Protein AF-A0A5E4XKC3-F1 (afdb_monomer_lite)

Organism: NCBI:txid2508292

Secondary structure (DSSP, 8-state):
--SHHHHHHHHHHHHHHHHHHHHHHHHHHHHHHHHHHHHHHHHHHHHTTT-SS-TT-BHHHHHTTS-GGGEETTEEE-TTS-EEEEEE-SSTTEEEEEEEEEEHHHHHHHHHH--S-SEEEETTEEEBTTBPPPHHHHHHHHTSSSEEEEEEEEE-

Radius of gyration: 19.03 Å; chains: 1; bounding box: 46×38×63 Å

Foldseek 3Di:
DPPVVVVVVVVVVVVVVVVVVVLVVLLVQLVVQLVQVVQLLVQQCVVCPPPQFSPPDWQQVSLVRTDPVQHDDSFGAGSQRFGWIKDQDPRRQKIKTKHWFAALSSQLSNLVRRDQFQWKDKPNDIAHPVRHDDSVNSNVRSPPDRIIMMMTMHGD

Structure (mmCIF, N/CA/C/O backbone):
data_AF-A0A5E4XKC3-F1
#
_entry.id   AF-A0A5E4XKC3-F1
#
loop_
_atom_site.group_PDB
_atom_site.id
_atom_site.type_symbol
_atom_site.label_atom_id
_atom_site.label_alt_id
_atom_site.label_comp_id
_atom_site.label_asym_id
_atom_site.label_entity_id
_atom_site.label_seq_id
_atom_site.pdbx_PDB_ins_code
_atom_site.Cartn_x
_atom_site.Cartn_y
_atom_site.Cartn_z
_atom_site.occupancy
_atom_site.B_iso_or_equiv
_atom_site.auth_seq_id
_atom_site.auth_comp_id
_atom_site.auth_asym_id
_atom_site.auth_atom_id
_atom_site.pdbx_PDB_model_num
ATOM 1 N N . MET A 1 1 ? 27.943 -10.905 -46.604 1.00 55.72 1 MET A N 1
ATOM 2 C CA . MET A 1 1 ? 27.311 -10.399 -45.359 1.00 55.72 1 MET A CA 1
ATOM 3 C C . MET A 1 1 ? 25.944 -11.074 -45.122 1.00 55.72 1 MET A C 1
ATOM 5 O O . MET A 1 1 ? 24.927 -10.401 -45.074 1.00 55.72 1 MET A O 1
ATOM 9 N N . GLY A 1 2 ? 25.869 -12.415 -45.079 1.00 69.69 2 GLY A N 1
ATOM 10 C CA . GLY A 1 2 ? 24.665 -13.121 -45.578 1.00 69.69 2 GLY A CA 1
ATOM 11 C C . GLY A 1 2 ? 23.757 -13.867 -44.589 1.00 69.69 2 GLY A C 1
ATOM 12 O O . GLY A 1 2 ? 22.614 -14.162 -44.941 1.00 69.69 2 GLY A O 1
ATOM 13 N N . SER A 1 3 ? 24.207 -14.177 -43.375 1.00 66.31 3 SER A N 1
ATOM 14 C CA . SER A 1 3 ? 23.474 -15.098 -42.479 1.00 66.31 3 SER A CA 1
ATOM 15 C C . SER A 1 3 ? 23.592 -14.709 -41.006 1.00 66.31 3 SER A C 1
ATOM 17 O O . SER A 1 3 ? 22.575 -14.598 -40.334 1.00 66.31 3 SER A O 1
ATOM 19 N N . TRP A 1 4 ? 24.788 -14.359 -40.533 1.00 62.56 4 TRP A N 1
ATOM 20 C CA . TRP A 1 4 ? 25.025 -13.808 -39.187 1.00 62.56 4 TRP A CA 1
ATOM 21 C C . TRP A 1 4 ? 24.153 -12.580 -38.858 1.00 62.56 4 TRP A C 1
ATOM 23 O O . TRP A 1 4 ? 23.494 -12.547 -37.823 1.00 62.56 4 TRP A O 1
ATOM 33 N N . PHE A 1 5 ? 24.051 -11.616 -39.782 1.00 69.69 5 PHE A N 1
ATOM 34 C CA . PHE A 1 5 ? 23.220 -10.419 -39.593 1.00 69.69 5 PHE A CA 1
ATOM 35 C C . PHE A 1 5 ? 21.723 -10.763 -39.480 1.00 69.69 5 PHE A C 1
ATOM 37 O O . PHE A 1 5 ? 20.990 -10.130 -38.729 1.00 69.69 5 PHE A O 1
ATOM 44 N N . LYS A 1 6 ? 21.268 -11.825 -40.163 1.00 65.94 6 LYS A N 1
ATOM 45 C CA . LYS A 1 6 ? 19.880 -12.310 -40.080 1.00 65.94 6 LYS A CA 1
ATOM 46 C C . LYS A 1 6 ? 19.579 -12.939 -38.717 1.00 65.94 6 LYS A C 1
ATOM 48 O O . LYS A 1 6 ? 18.477 -12.761 -38.207 1.00 65.94 6 LYS A O 1
ATOM 53 N N . TYR A 1 7 ? 20.541 -13.645 -38.118 1.00 74.25 7 TYR A N 1
ATOM 54 C CA . TYR A 1 7 ? 20.401 -14.179 -36.758 1.00 74.25 7 TYR A CA 1
ATOM 55 C C . TYR A 1 7 ? 20.412 -13.066 -35.707 1.00 74.25 7 TYR A C 1
ATOM 57 O O . TYR A 1 7 ? 19.582 -13.095 -34.804 1.00 74.25 7 TYR A O 1
ATOM 65 N N . LEU A 1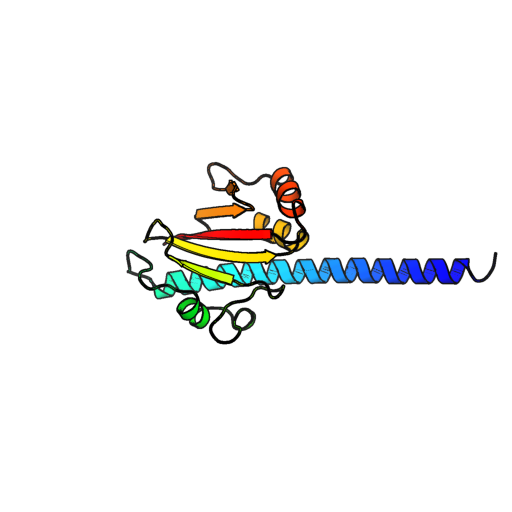 8 ? 21.266 -12.052 -35.875 1.00 75.31 8 LEU A N 1
ATOM 66 C CA . LEU A 1 8 ? 21.298 -10.866 -35.013 1.00 75.31 8 LEU A CA 1
ATOM 67 C C . LEU A 1 8 ? 19.977 -10.091 -35.037 1.00 75.31 8 LEU A C 1
ATOM 69 O O . LEU A 1 8 ? 19.412 -9.824 -33.983 1.00 75.31 8 LEU A O 1
ATOM 73 N N . VAL A 1 9 ? 19.439 -9.785 -36.221 1.00 75.06 9 VAL A N 1
ATOM 74 C CA . VAL A 1 9 ? 18.154 -9.074 -36.349 1.00 75.06 9 VAL A CA 1
ATOM 75 C C . VAL A 1 9 ? 16.996 -9.898 -35.773 1.00 75.06 9 VAL A C 1
ATOM 77 O O . VAL A 1 9 ? 16.110 -9.336 -35.137 1.00 75.06 9 VAL A O 1
ATOM 80 N N . ARG A 1 10 ? 17.011 -11.232 -35.923 1.00 70.19 10 ARG A N 1
ATOM 81 C CA . ARG A 1 10 ? 16.014 -12.114 -35.289 1.00 70.19 10 ARG A CA 1
ATOM 82 C C . ARG A 1 10 ? 16.122 -12.112 -33.765 1.00 70.19 10 ARG A C 1
ATOM 84 O O . ARG A 1 10 ? 15.097 -11.999 -33.106 1.00 70.19 10 ARG A O 1
ATOM 91 N N . LEU A 1 11 ? 17.330 -12.207 -33.211 1.00 68.25 11 LEU A N 1
ATOM 92 C CA . LEU A 1 11 ? 17.552 -12.153 -31.763 1.00 68.25 11 LEU A CA 1
ATOM 93 C C . LEU A 1 11 ? 17.152 -10.799 -31.177 1.00 68.25 11 LEU A C 1
ATOM 95 O O . LEU A 1 11 ? 16.454 -10.765 -30.171 1.00 68.25 11 LEU A O 1
ATOM 99 N N . LEU A 1 12 ? 17.525 -9.697 -31.831 1.00 72.00 12 LEU A N 1
ATOM 100 C CA . LEU A 1 12 ? 17.120 -8.351 -31.422 1.00 72.00 12 LEU A CA 1
ATOM 101 C C . LEU A 1 12 ? 15.602 -8.160 -31.527 1.00 72.00 12 LEU A C 1
ATOM 103 O O . LEU A 1 12 ? 15.000 -7.586 -30.625 1.00 72.00 12 LEU A O 1
ATOM 107 N N . GLY A 1 13 ? 14.971 -8.690 -32.579 1.00 68.56 13 GLY A N 1
ATOM 108 C CA . GLY A 1 13 ? 13.516 -8.678 -32.732 1.00 68.56 13 GLY A CA 1
ATOM 109 C C . GLY A 1 13 ? 12.797 -9.451 -31.621 1.00 68.56 13 GLY A C 1
ATOM 110 O O . GLY A 1 13 ? 11.859 -8.930 -31.026 1.00 68.56 13 GLY A O 1
ATOM 111 N N . VAL A 1 14 ? 13.261 -10.660 -31.287 1.00 67.06 14 VAL A N 1
ATOM 112 C CA . VAL A 1 14 ? 12.704 -11.457 -30.178 1.00 67.06 14 VAL A CA 1
ATOM 113 C C . VAL A 1 14 ? 12.947 -10.769 -28.834 1.00 67.06 14 VAL A C 1
ATOM 115 O O . VAL A 1 14 ? 12.020 -10.672 -28.035 1.00 67.06 14 VAL A O 1
ATOM 118 N N . ALA A 1 15 ? 14.147 -10.236 -28.594 1.00 60.16 15 ALA A N 1
ATOM 119 C CA . ALA A 1 15 ? 14.464 -9.514 -27.364 1.00 60.16 15 ALA A CA 1
ATOM 120 C C . ALA A 1 15 ? 13.573 -8.274 -27.184 1.00 60.16 15 ALA A C 1
ATOM 122 O O . ALA A 1 15 ? 13.029 -8.073 -26.102 1.00 60.16 15 ALA A O 1
ATOM 123 N N . ALA A 1 16 ? 13.348 -7.488 -28.241 1.00 63.59 16 ALA A N 1
ATOM 124 C CA . ALA A 1 16 ? 12.452 -6.335 -28.193 1.00 63.59 16 ALA A CA 1
ATOM 125 C C . ALA A 1 16 ? 11.004 -6.738 -27.861 1.00 63.59 16 ALA A C 1
ATOM 127 O O . ALA A 1 16 ? 10.374 -6.107 -27.014 1.00 63.59 16 ALA A O 1
ATOM 128 N N . VAL A 1 17 ? 10.490 -7.816 -28.466 1.00 58.66 17 VAL A N 1
ATOM 129 C CA . VAL A 1 17 ? 9.146 -8.338 -28.157 1.00 58.66 17 VAL A CA 1
ATOM 130 C C . VAL A 1 17 ? 9.058 -8.817 -26.707 1.00 58.66 17 VAL A C 1
ATOM 132 O O . VAL A 1 17 ? 8.095 -8.485 -26.023 1.00 58.66 17 VAL A O 1
ATOM 135 N N . VAL A 1 18 ? 10.066 -9.538 -26.207 1.00 65.94 18 VAL A N 1
ATOM 136 C CA . VAL A 1 18 ? 10.112 -9.992 -24.806 1.00 65.94 18 VAL A CA 1
ATOM 137 C C . VAL A 1 18 ? 10.128 -8.804 -23.843 1.00 65.94 18 VAL A C 1
ATOM 139 O O . VAL A 1 18 ? 9.353 -8.799 -22.893 1.00 65.94 18 VAL A O 1
ATOM 142 N N . VAL A 1 19 ? 10.934 -7.770 -24.106 1.00 67.19 19 VAL A N 1
ATOM 143 C CA . VAL A 1 19 ? 10.980 -6.554 -23.274 1.00 67.19 19 VAL A CA 1
ATOM 144 C C . VAL A 1 19 ? 9.623 -5.847 -23.244 1.00 67.19 19 VAL A C 1
ATOM 146 O O . VAL A 1 19 ? 9.155 -5.474 -22.170 1.00 67.19 19 VAL A O 1
ATOM 149 N N . ILE A 1 20 ? 8.957 -5.707 -24.396 1.00 59.91 20 ILE A N 1
ATOM 150 C CA . ILE A 1 20 ? 7.618 -5.103 -24.472 1.00 59.91 20 ILE A CA 1
ATOM 151 C C . ILE A 1 20 ? 6.602 -5.937 -23.684 1.00 59.91 20 ILE A C 1
ATOM 153 O O . ILE A 1 20 ? 5.824 -5.378 -22.912 1.00 59.91 20 ILE A O 1
ATOM 157 N N . LEU A 1 21 ? 6.617 -7.264 -23.840 1.00 49.50 21 LEU A N 1
ATOM 158 C CA . LEU A 1 21 ? 5.711 -8.157 -23.117 1.00 49.50 21 LEU A CA 1
ATOM 159 C C . LEU A 1 21 ? 5.930 -8.069 -21.603 1.00 49.50 21 LEU A C 1
ATOM 161 O O . LEU A 1 21 ? 4.959 -7.898 -20.872 1.00 49.50 21 LEU A O 1
ATOM 165 N N . VAL A 1 22 ? 7.180 -8.117 -21.135 1.00 60.34 22 VAL A N 1
ATOM 166 C CA . VAL A 1 22 ? 7.526 -7.984 -19.708 1.00 60.34 22 VAL A CA 1
ATOM 167 C C . VAL A 1 22 ? 7.049 -6.639 -19.154 1.00 60.34 22 VAL A C 1
ATOM 169 O O . VAL A 1 22 ? 6.378 -6.613 -18.124 1.00 60.34 22 VAL A O 1
ATOM 172 N N . ALA A 1 23 ? 7.284 -5.539 -19.874 1.00 61.12 23 ALA A N 1
ATOM 173 C CA . ALA A 1 23 ? 6.819 -4.214 -19.465 1.00 61.12 23 ALA A CA 1
ATOM 174 C C . ALA A 1 23 ? 5.281 -4.118 -19.381 1.00 61.12 23 ALA A C 1
ATOM 176 O O . ALA A 1 23 ? 4.748 -3.465 -18.485 1.00 61.12 23 ALA A O 1
ATOM 177 N N . ILE A 1 24 ? 4.546 -4.771 -20.290 1.00 60.22 24 ILE A N 1
ATOM 178 C CA . ILE A 1 24 ? 3.074 -4.836 -20.238 1.00 60.22 24 ILE A CA 1
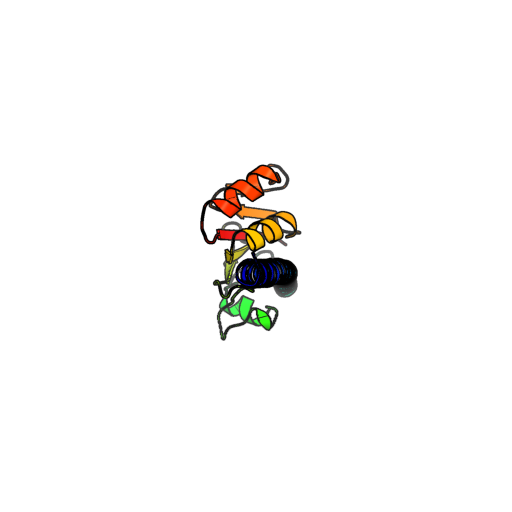ATOM 179 C C . ILE A 1 24 ? 2.609 -5.692 -19.052 1.00 60.22 24 ILE A C 1
ATOM 181 O O . ILE A 1 24 ? 1.695 -5.293 -18.329 1.00 60.22 24 ILE A O 1
ATOM 185 N N . PHE A 1 25 ? 3.237 -6.847 -18.818 1.00 62.56 25 PHE A N 1
ATOM 186 C CA . PHE A 1 25 ? 2.895 -7.712 -17.689 1.00 62.56 25 PHE A CA 1
ATOM 187 C C . PHE A 1 25 ? 3.110 -7.015 -16.346 1.00 62.56 25 PHE A C 1
ATOM 189 O O . PHE A 1 25 ? 2.259 -7.134 -15.463 1.00 62.56 25 PHE A O 1
ATOM 196 N N . HIS A 1 26 ? 4.193 -6.256 -16.194 1.00 68.56 26 HIS A N 1
ATOM 197 C CA . HIS A 1 26 ? 4.443 -5.507 -14.967 1.00 68.56 26 HIS A CA 1
ATOM 198 C C . HIS A 1 26 ? 3.440 -4.366 -14.756 1.00 68.56 26 HIS A C 1
ATOM 200 O O . HIS A 1 26 ? 2.934 -4.216 -13.644 1.00 68.56 26 HIS A O 1
ATOM 206 N N . LYS A 1 27 ? 3.037 -3.652 -15.817 1.00 71.12 27 LYS A N 1
ATOM 207 C CA . LYS A 1 27 ? 1.948 -2.657 -15.741 1.00 71.12 27 LYS A CA 1
ATOM 208 C C . LYS A 1 27 ? 0.617 -3.273 -15.304 1.00 71.12 27 LYS A C 1
ATOM 210 O O . LYS A 1 27 ? -0.087 -2.701 -14.475 1.00 71.12 27 LYS A O 1
ATOM 215 N N . ASN A 1 28 ? 0.277 -4.454 -15.827 1.00 83.88 28 ASN A N 1
ATOM 216 C CA . ASN A 1 28 ? -0.946 -5.163 -15.437 1.00 83.88 28 ASN A CA 1
ATOM 217 C C . ASN A 1 28 ? -0.898 -5.613 -13.971 1.00 83.88 28 ASN A C 1
ATOM 219 O O . ASN A 1 28 ? -1.903 -5.503 -13.266 1.00 83.88 28 ASN A O 1
ATOM 223 N N . LYS A 1 29 ? 0.266 -6.080 -13.498 1.00 92.94 29 LYS A N 1
ATOM 224 C CA . LYS A 1 29 ? 0.477 -6.431 -12.088 1.00 92.94 29 LYS A CA 1
ATOM 225 C C . LYS A 1 29 ? 0.299 -5.220 -11.179 1.00 92.94 29 LYS A C 1
ATOM 227 O O . LYS A 1 29 ? -0.475 -5.302 -10.236 1.00 92.94 29 LYS A O 1
ATOM 232 N N . ALA A 1 30 ? 0.927 -4.091 -11.497 1.00 92.75 30 ALA A N 1
ATOM 233 C CA . ALA A 1 30 ? 0.818 -2.889 -10.676 1.00 92.75 30 ALA A CA 1
ATOM 234 C C . ALA A 1 30 ? -0.619 -2.347 -10.617 1.00 92.75 30 ALA A C 1
ATOM 236 O O . ALA A 1 30 ? -1.111 -2.021 -9.542 1.00 92.75 30 ALA A O 1
ATOM 237 N N . ALA A 1 31 ? -1.335 -2.318 -11.746 1.00 92.06 31 ALA A N 1
ATOM 238 C CA . ALA A 1 31 ? -2.746 -1.924 -11.765 1.00 92.06 31 ALA A CA 1
ATOM 239 C C . ALA A 1 31 ? -3.635 -2.876 -10.941 1.00 92.06 31 ALA A C 1
ATOM 241 O O . ALA A 1 31 ? -4.530 -2.425 -10.226 1.00 92.06 31 ALA A O 1
ATOM 242 N N . THR A 1 32 ? -3.366 -4.183 -11.020 1.00 95.88 32 THR A N 1
ATOM 243 C CA . THR A 1 32 ? -4.056 -5.190 -10.201 1.00 95.88 32 THR A CA 1
ATOM 244 C C . THR A 1 32 ? -3.766 -4.967 -8.720 1.00 95.88 32 THR A C 1
ATOM 246 O O . THR A 1 32 ? -4.695 -4.980 -7.923 1.00 95.88 32 THR A O 1
ATOM 249 N N . GLU A 1 33 ? -2.513 -4.696 -8.349 1.00 97.38 33 GLU A N 1
ATOM 250 C CA . GLU A 1 33 ? -2.150 -4.480 -6.948 1.00 97.38 33 GLU A CA 1
ATOM 251 C C . GLU A 1 33 ? -2.770 -3.203 -6.377 1.00 97.38 33 GLU A C 1
ATOM 253 O O . GLU A 1 33 ? -3.324 -3.217 -5.286 1.00 97.38 33 GLU A O 1
ATOM 258 N N . VAL A 1 34 ? -2.800 -2.112 -7.146 1.00 96.31 34 VAL A N 1
ATOM 259 C CA . VAL A 1 34 ? -3.509 -0.888 -6.734 1.00 96.31 34 VAL A CA 1
ATOM 260 C C . VAL A 1 34 ? -4.991 -1.172 -6.464 1.00 96.31 34 VAL A C 1
ATOM 262 O O . VAL A 1 34 ? -5.542 -0.693 -5.470 1.00 96.31 34 VAL A O 1
ATOM 265 N N . SER A 1 35 ? -5.640 -1.976 -7.314 1.00 96.75 35 SER A N 1
ATOM 266 C CA . SER A 1 35 ? -7.025 -2.406 -7.092 1.00 96.75 35 SER A CA 1
ATOM 267 C C . SER A 1 35 ? -7.156 -3.277 -5.842 1.00 96.75 35 SER A C 1
ATOM 269 O O . SER A 1 35 ? -8.095 -3.092 -5.070 1.00 96.75 35 SER A O 1
ATOM 271 N N . ASN A 1 36 ? -6.227 -4.211 -5.638 1.00 97.62 36 ASN A N 1
ATOM 272 C CA . ASN A 1 36 ? -6.221 -5.114 -4.497 1.00 97.62 36 ASN A CA 1
ATOM 273 C C . ASN A 1 36 ? -6.101 -4.354 -3.173 1.00 97.62 36 ASN A C 1
ATOM 275 O O . ASN A 1 36 ? -6.945 -4.529 -2.295 1.00 97.62 36 ASN A O 1
ATOM 279 N N . VAL A 1 37 ? -5.102 -3.474 -3.054 1.00 97.50 37 VAL A N 1
ATOM 280 C CA . VAL A 1 37 ? -4.860 -2.649 -1.863 1.00 97.50 37 VAL A CA 1
ATOM 281 C C . VAL A 1 37 ? -6.060 -1.745 -1.584 1.00 97.50 37 VAL A C 1
ATOM 283 O O . VAL A 1 37 ? -6.531 -1.676 -0.451 1.00 97.50 37 VAL A O 1
ATOM 286 N N . THR A 1 38 ? -6.625 -1.116 -2.621 1.00 96.25 38 THR A N 1
ATOM 287 C CA . THR A 1 38 ? -7.824 -0.271 -2.484 1.00 96.25 38 THR A CA 1
ATOM 288 C C . THR A 1 38 ? -9.024 -1.076 -1.978 1.00 96.25 38 THR A C 1
ATOM 290 O O . THR A 1 38 ? -9.758 -0.623 -1.095 1.00 96.25 38 THR A O 1
ATOM 293 N N . GLN A 1 39 ? -9.231 -2.281 -2.514 1.00 97.31 39 GLN A N 1
ATOM 294 C CA . GLN A 1 39 ? -10.325 -3.154 -2.099 1.00 97.31 39 GLN A CA 1
ATOM 295 C C . GLN A 1 39 ? -10.119 -3.679 -0.675 1.00 97.31 39 GLN A C 1
ATOM 297 O O . GLN A 1 39 ? -11.062 -3.668 0.114 1.00 97.31 39 GLN A O 1
ATOM 302 N N . LEU A 1 40 ? -8.899 -4.089 -0.324 1.00 98.06 40 LEU A N 1
ATOM 303 C CA . LEU A 1 40 ? -8.544 -4.526 1.024 1.00 98.06 40 LEU A CA 1
ATOM 304 C C . LEU A 1 40 ? -8.789 -3.410 2.046 1.00 98.06 40 LEU A C 1
ATOM 306 O O . LEU A 1 40 ? -9.493 -3.636 3.029 1.00 98.06 40 LEU A O 1
ATOM 310 N N . ALA A 1 41 ? -8.282 -2.202 1.785 1.00 97.88 41 ALA A N 1
ATOM 311 C CA . ALA A 1 41 ? -8.495 -1.045 2.651 1.00 97.88 41 ALA A CA 1
ATOM 312 C C . ALA A 1 41 ? -9.992 -0.743 2.835 1.00 97.88 41 ALA A C 1
ATOM 314 O O . ALA A 1 41 ? -10.462 -0.551 3.956 1.00 97.88 41 ALA A O 1
ATOM 315 N N . THR A 1 42 ? -10.761 -0.792 1.743 1.00 96.94 42 THR A N 1
ATOM 316 C CA . THR A 1 42 ? -12.218 -0.597 1.769 1.00 96.94 42 THR A CA 1
ATOM 317 C C . THR A 1 42 ? -12.923 -1.666 2.608 1.00 96.94 42 THR A C 1
ATOM 319 O O . THR A 1 42 ? -13.784 -1.350 3.429 1.00 96.94 42 THR A O 1
ATOM 322 N N . ASN A 1 43 ? -12.559 -2.938 2.444 1.00 97.56 43 ASN A N 1
ATOM 323 C CA . ASN A 1 43 ? -13.162 -4.042 3.190 1.00 97.56 43 ASN A CA 1
ATOM 324 C C . ASN A 1 43 ? -12.839 -3.965 4.690 1.00 97.56 43 ASN A C 1
ATOM 326 O O . ASN A 1 43 ? -13.714 -4.239 5.517 1.00 97.56 43 ASN A O 1
ATOM 330 N N . ILE A 1 44 ? -11.618 -3.551 5.046 1.00 97.81 44 ILE A N 1
ATOM 331 C CA . ILE A 1 44 ? -11.231 -3.273 6.435 1.00 97.81 44 ILE A CA 1
ATOM 332 C C . ILE A 1 44 ? -12.089 -2.130 6.995 1.00 97.81 44 ILE A C 1
ATOM 334 O O . ILE A 1 44 ? -12.760 -2.327 8.008 1.00 97.81 44 ILE A O 1
ATOM 338 N N . ALA A 1 45 ? -12.156 -0.980 6.320 1.00 96.38 45 ALA A N 1
ATOM 339 C CA . ALA A 1 45 ? -12.959 0.164 6.767 1.00 96.38 45 ALA A CA 1
ATOM 340 C C . ALA A 1 45 ? -14.448 -0.195 6.959 1.00 96.38 45 ALA A C 1
ATOM 342 O O . ALA A 1 45 ? -15.055 0.146 7.979 1.00 96.38 45 ALA A O 1
ATOM 343 N N . ASN A 1 46 ? -15.023 -0.968 6.034 1.00 96.19 46 ASN A N 1
ATOM 344 C CA . ASN A 1 46 ? -16.401 -1.455 6.133 1.00 96.19 46 ASN A CA 1
ATOM 345 C C . ASN A 1 46 ? -16.606 -2.392 7.334 1.00 96.19 46 ASN A C 1
ATOM 347 O O . ASN A 1 46 ? -17.608 -2.293 8.039 1.00 96.19 46 ASN A O 1
ATOM 351 N N . THR A 1 47 ? -15.650 -3.282 7.606 1.00 97.12 47 THR A N 1
ATOM 352 C CA . THR A 1 47 ? -15.730 -4.230 8.733 1.00 97.12 47 THR A CA 1
ATOM 353 C C . THR A 1 47 ? -15.688 -3.518 10.087 1.00 97.12 47 THR A C 1
ATOM 355 O O . THR A 1 47 ? -16.365 -3.928 11.029 1.00 97.12 47 THR A O 1
ATOM 358 N N . TYR A 1 48 ? -14.927 -2.428 10.180 1.00 96.38 48 TYR A N 1
ATOM 359 C CA . TYR A 1 48 ? -14.785 -1.620 11.394 1.00 96.38 48 TYR A CA 1
ATOM 360 C C . TYR A 1 48 ? -15.725 -0.403 11.417 1.00 96.38 48 TYR A C 1
ATOM 362 O O . TYR A 1 48 ? -15.567 0.493 12.245 1.00 96.38 48 TYR A O 1
ATOM 370 N N . THR A 1 49 ? -16.732 -0.357 10.539 1.00 95.06 49 THR A N 1
ATOM 371 C CA . THR A 1 49 ? -17.703 0.744 10.508 1.00 95.06 49 THR A CA 1
ATOM 372 C C . THR A 1 49 ? -18.413 0.891 11.856 1.00 95.06 49 THR A C 1
ATOM 374 O O . THR A 1 49 ? -18.896 -0.079 12.438 1.00 95.06 49 THR A O 1
ATOM 377 N N . GLY A 1 50 ? -18.475 2.127 12.361 1.00 93.44 50 GLY A N 1
ATOM 378 C CA . GLY A 1 50 ? -19.052 2.450 13.670 1.00 93.44 50 GLY A CA 1
ATOM 379 C C . GLY A 1 50 ? -18.095 2.263 14.852 1.00 93.44 50 GLY A C 1
ATOM 380 O O . GLY A 1 50 ? -18.441 2.653 15.966 1.00 93.44 50 GLY A O 1
ATOM 381 N N . GLN A 1 51 ? -16.897 1.719 14.628 1.00 95.00 51 GLN A N 1
ATOM 382 C CA . GLN A 1 51 ? -15.815 1.751 15.609 1.00 95.00 51 GLN A CA 1
ATOM 383 C C . GLN A 1 51 ? -15.013 3.046 15.456 1.00 95.00 51 GLN A C 1
ATOM 385 O O . GLN A 1 51 ? -14.973 3.644 14.387 1.00 95.00 51 GLN A O 1
ATOM 390 N N . THR A 1 52 ? -14.388 3.493 16.542 1.00 93.81 52 THR A N 1
ATOM 391 C CA . THR A 1 52 ? -13.484 4.656 16.534 1.00 93.81 52 THR A CA 1
ATOM 392 C C . THR A 1 52 ? -12.019 4.256 16.362 1.00 93.81 52 THR A C 1
ATOM 394 O O . THR A 1 52 ? -11.153 5.126 16.287 1.00 93.81 52 THR A O 1
ATOM 397 N N . ALA A 1 53 ? -11.734 2.952 16.390 1.00 96.06 53 ALA A N 1
ATOM 398 C CA . ALA A 1 53 ? -10.400 2.388 16.301 1.00 96.06 53 ALA A CA 1
ATOM 399 C C . ALA A 1 53 ? -10.420 1.019 15.612 1.00 96.06 53 ALA A C 1
ATOM 401 O O . ALA A 1 53 ? -11.382 0.263 15.750 1.00 96.06 53 ALA A O 1
ATOM 402 N N . PHE A 1 54 ? -9.311 0.653 14.971 1.00 97.62 54 PHE A N 1
ATOM 403 C CA . PHE A 1 54 ? -9.117 -0.647 14.319 1.00 97.62 54 PHE A CA 1
ATOM 404 C C . PHE A 1 54 ? -8.619 -1.736 15.288 1.00 97.62 54 PHE A C 1
ATOM 406 O O . PHE A 1 54 ? -7.857 -2.625 14.913 1.00 97.62 54 PHE A O 1
ATOM 413 N N . THR A 1 55 ? -9.005 -1.677 16.567 1.00 96.00 55 THR A N 1
ATOM 414 C CA . THR A 1 55 ? -8.472 -2.565 17.614 1.00 96.00 55 THR A CA 1
ATOM 415 C C . THR A 1 55 ? -8.572 -4.044 17.229 1.00 96.00 55 THR A C 1
ATOM 417 O O . THR A 1 55 ? -9.611 -4.536 16.794 1.00 96.00 55 THR A O 1
ATOM 420 N N . GLY A 1 56 ? -7.466 -4.769 17.405 1.00 95.12 56 GLY A N 1
ATOM 421 C CA . GLY A 1 56 ? -7.377 -6.191 17.080 1.00 95.12 56 GLY A CA 1
ATOM 422 C C . GLY A 1 56 ? -7.140 -6.494 15.600 1.00 95.12 56 GLY A C 1
ATOM 423 O O . GLY A 1 56 ? -6.923 -7.661 15.287 1.00 95.12 56 GLY A O 1
ATOM 424 N N . LEU A 1 57 ? -7.127 -5.495 14.706 1.00 97.81 57 LEU A N 1
ATOM 425 C CA . LEU A 1 57 ? -6.751 -5.695 13.306 1.00 97.81 57 LEU A CA 1
ATOM 426 C C . LEU A 1 57 ? -5.323 -6.245 13.216 1.00 97.81 57 LEU A C 1
ATOM 428 O O . LEU A 1 57 ? -4.373 -5.695 13.772 1.00 97.81 57 LEU A O 1
ATOM 432 N N . THR A 1 58 ? -5.184 -7.350 12.492 1.00 97.56 58 THR A N 1
ATOM 433 C CA . THR A 1 58 ? -3.910 -8.014 12.203 1.00 97.56 58 THR A CA 1
ATOM 434 C C . THR A 1 58 ? -3.917 -8.512 10.765 1.00 97.56 58 THR A C 1
ATOM 436 O O . THR A 1 58 ? -4.986 -8.698 10.182 1.00 97.56 58 THR A O 1
ATOM 439 N N . THR A 1 59 ? -2.743 -8.831 10.219 1.00 97.69 59 THR A N 1
ATOM 440 C CA . THR A 1 59 ? -2.614 -9.468 8.895 1.00 97.69 59 THR A CA 1
ATOM 441 C C . THR A 1 59 ? -3.493 -10.718 8.751 1.00 97.69 59 THR A C 1
ATOM 443 O O . THR A 1 59 ? -4.110 -10.908 7.710 1.00 97.69 59 THR A O 1
ATOM 446 N N . ALA A 1 60 ? -3.624 -11.545 9.796 1.00 96.50 60 ALA A N 1
ATOM 447 C CA . ALA A 1 60 ? -4.461 -12.747 9.746 1.00 96.50 60 ALA A CA 1
ATOM 448 C C . ALA A 1 60 ? -5.963 -12.418 9.643 1.00 96.50 60 ALA A C 1
ATOM 450 O O . ALA A 1 60 ? -6.699 -13.099 8.931 1.00 96.50 60 ALA A O 1
ATOM 451 N N . ILE A 1 61 ? -6.427 -11.360 10.316 1.00 96.38 61 ILE A N 1
ATOM 452 C CA . ILE A 1 61 ? -7.806 -10.873 10.157 1.00 96.38 61 ILE A CA 1
ATOM 453 C C . ILE A 1 61 ? -7.982 -10.260 8.768 1.00 96.38 61 ILE A C 1
ATOM 455 O O . ILE A 1 61 ? -8.925 -10.614 8.066 1.00 96.38 61 ILE A O 1
ATOM 459 N N . ALA A 1 62 ? -7.045 -9.413 8.341 1.00 97.25 62 ALA A N 1
ATOM 460 C CA . ALA A 1 62 ? -7.058 -8.787 7.024 1.00 97.25 62 ALA A CA 1
ATOM 461 C C . ALA A 1 62 ? -7.064 -9.820 5.883 1.00 97.25 62 ALA A C 1
ATOM 463 O O . ALA A 1 62 ? -7.736 -9.606 4.880 1.00 97.25 62 ALA A O 1
ATOM 464 N N . ALA A 1 63 ? -6.419 -10.979 6.057 1.00 97.44 63 ALA A N 1
ATOM 465 C CA . ALA A 1 63 ? -6.456 -12.077 5.092 1.00 97.44 63 ALA A CA 1
ATOM 466 C C . ALA A 1 63 ? -7.865 -12.634 4.835 1.00 97.44 63 ALA A C 1
ATOM 468 O O . ALA A 1 63 ? -8.144 -13.087 3.729 1.00 97.44 63 ALA A O 1
ATOM 469 N N . ASN A 1 64 ? -8.779 -12.541 5.807 1.00 96.56 64 ASN A N 1
ATOM 470 C CA . ASN A 1 64 ? -10.186 -12.918 5.622 1.00 96.56 64 ASN A CA 1
ATOM 471 C C . ASN A 1 64 ? -11.006 -11.844 4.882 1.00 96.56 64 ASN A C 1
ATOM 473 O O . ASN A 1 64 ? -12.131 -12.111 4.465 1.00 96.56 64 ASN A O 1
ATOM 477 N N . LEU A 1 65 ? -10.461 -10.633 4.741 1.00 97.31 65 LEU A N 1
ATOM 478 C CA . LEU A 1 65 ? -11.093 -9.480 4.090 1.00 97.31 65 LEU A CA 1
ATOM 479 C C . LEU A 1 65 ? -10.471 -9.171 2.720 1.00 97.31 65 LEU A C 1
ATOM 481 O O . LEU A 1 65 ? -10.991 -8.339 1.976 1.00 97.31 65 LEU A O 1
ATOM 485 N N . ALA A 1 66 ? -9.349 -9.809 2.397 1.00 97.62 66 ALA A N 1
ATOM 486 C CA . ALA A 1 66 ? -8.578 -9.529 1.203 1.00 97.62 66 ALA A CA 1
ATOM 487 C C . ALA A 1 66 ? -9.165 -10.188 -0.054 1.00 97.62 66 ALA A C 1
ATOM 489 O O . ALA A 1 66 ? -9.795 -11.248 0.019 1.00 97.62 66 ALA A O 1
ATOM 490 N N . PRO A 1 67 ? -8.910 -9.603 -1.234 1.00 97.06 67 PRO A N 1
ATOM 491 C CA . PRO A 1 67 ? -9.078 -10.288 -2.509 1.00 97.06 67 PRO A CA 1
ATOM 492 C C . PRO A 1 67 ? -8.342 -11.635 -2.523 1.00 97.06 67 PRO A C 1
ATOM 494 O O . PRO A 1 67 ? -7.212 -11.748 -2.046 1.00 97.06 67 PRO A O 1
ATOM 497 N N . SER A 1 68 ? -8.954 -12.670 -3.104 1.00 96.19 68 SER A N 1
ATOM 498 C CA . SER A 1 68 ? -8.429 -14.043 -3.032 1.00 96.19 68 SER A CA 1
ATOM 499 C C . SER A 1 68 ? -7.035 -14.213 -3.647 1.00 96.19 68 SER A C 1
ATOM 501 O O . SER A 1 68 ? -6.297 -15.105 -3.249 1.00 96.19 68 SER A O 1
ATOM 503 N N . ASN A 1 69 ? -6.667 -13.372 -4.617 1.00 96.12 69 ASN A N 1
ATOM 504 C CA . ASN A 1 69 ? -5.345 -13.357 -5.251 1.00 96.12 69 ASN A CA 1
ATOM 505 C C . ASN A 1 69 ? -4.238 -12.768 -4.361 1.00 96.12 69 ASN A C 1
ATOM 507 O O . ASN A 1 69 ? -3.072 -12.914 -4.720 1.00 96.12 69 ASN A O 1
ATOM 511 N N . MET A 1 70 ? -4.575 -12.125 -3.239 1.00 97.94 70 MET A N 1
ATOM 512 C CA . MET A 1 70 ? -3.595 -11.707 -2.232 1.00 97.94 70 MET A CA 1
ATOM 513 C C . MET A 1 70 ? -3.355 -12.777 -1.163 1.00 97.94 70 MET A C 1
ATOM 515 O O . MET A 1 70 ? -2.386 -12.691 -0.417 1.00 97.94 70 MET A O 1
ATOM 519 N N . VAL A 1 71 ? -4.239 -13.768 -1.026 1.00 97.50 71 VAL A N 1
ATOM 520 C CA . VAL A 1 71 ? -4.231 -14.677 0.127 1.00 97.50 71 VAL A CA 1
ATOM 521 C C . VAL A 1 71 ? -3.334 -15.885 -0.128 1.00 97.50 71 VAL A C 1
ATOM 523 O O . VAL A 1 71 ? -3.552 -16.661 -1.059 1.00 97.50 71 VAL A O 1
ATOM 526 N N . ALA A 1 72 ? -2.365 -16.094 0.763 1.00 94.56 72 ALA A N 1
ATOM 527 C CA . ALA A 1 72 ? -1.508 -17.276 0.803 1.00 94.56 72 ALA A CA 1
ATOM 528 C C . ALA A 1 72 ? -1.655 -17.978 2.166 1.00 94.56 72 ALA A C 1
ATOM 530 O O . ALA A 1 72 ? -0.830 -17.847 3.066 1.00 94.56 72 ALA A O 1
ATOM 531 N N . GLY A 1 73 ? -2.748 -18.724 2.348 1.00 89.75 73 GLY A N 1
ATOM 532 C CA . GLY A 1 73 ? -3.085 -19.314 3.647 1.00 89.75 73 GLY A CA 1
ATOM 533 C C . GLY A 1 73 ? -3.562 -18.243 4.631 1.00 89.75 73 GLY A C 1
ATOM 534 O O . GLY A 1 73 ? -4.608 -17.644 4.411 1.00 89.75 73 GLY A O 1
ATOM 535 N N . SER A 1 74 ? -2.818 -18.010 5.715 1.00 88.44 74 SER A N 1
ATOM 536 C CA . SER A 1 74 ? -3.119 -16.960 6.707 1.00 88.44 74 SER A CA 1
ATOM 537 C C . SER A 1 74 ? -2.280 -15.689 6.529 1.00 88.44 74 SER A C 1
ATOM 539 O O . SER A 1 74 ? -2.289 -14.824 7.406 1.00 88.44 74 SER A O 1
ATOM 541 N N . THR A 1 75 ? -1.501 -15.600 5.451 1.00 94.94 75 THR A N 1
ATOM 542 C CA . THR A 1 75 ? -0.678 -14.434 5.118 1.00 94.94 75 THR A CA 1
ATOM 543 C C . THR A 1 75 ? -1.188 -13.762 3.850 1.00 94.94 75 THR A C 1
ATOM 545 O O . THR A 1 75 ? -1.997 -14.326 3.106 1.00 94.94 75 THR A O 1
ATOM 548 N N . LEU A 1 76 ? -0.702 -12.545 3.614 1.00 98.38 76 LEU A N 1
ATOM 549 C CA . LEU A 1 76 ? -0.973 -11.793 2.402 1.00 98.38 76 LEU A CA 1
ATOM 550 C C . LEU A 1 76 ? 0.303 -11.631 1.576 1.00 98.38 76 LEU A C 1
ATOM 552 O O . LEU A 1 76 ? 1.397 -11.463 2.123 1.00 98.38 76 LEU A O 1
ATOM 556 N N . ILE A 1 77 ? 0.143 -11.695 0.260 1.00 98.44 77 ILE A N 1
ATOM 557 C CA . ILE A 1 77 ? 1.184 -11.470 -0.736 1.00 98.44 77 ILE A CA 1
ATOM 558 C C . ILE A 1 77 ? 0.674 -10.536 -1.830 1.00 98.44 77 ILE A C 1
ATOM 560 O O . ILE A 1 77 ? -0.517 -10.516 -2.136 1.00 98.44 77 ILE A O 1
ATOM 564 N N . ASN A 1 78 ? 1.586 -9.802 -2.451 1.00 97.94 78 ASN A N 1
ATOM 565 C CA . ASN A 1 78 ? 1.276 -8.951 -3.593 1.00 97.94 78 ASN A CA 1
ATOM 566 C C . ASN A 1 78 ? 1.509 -9.659 -4.929 1.00 97.94 78 ASN A C 1
ATOM 568 O O . ASN A 1 78 ? 1.944 -10.816 -4.985 1.00 97.94 78 ASN A O 1
ATOM 572 N N . GLN A 1 79 ? 1.269 -8.955 -6.037 1.00 96.88 79 GLN A N 1
ATOM 573 C CA . GLN A 1 79 ? 1.444 -9.494 -7.391 1.00 96.88 79 GLN A CA 1
ATOM 574 C C . GLN A 1 79 ? 2.859 -10.006 -7.708 1.00 96.88 79 GLN A C 1
ATOM 576 O O . GLN A 1 79 ? 3.035 -10.718 -8.708 1.00 96.88 79 GLN A O 1
ATOM 581 N N . TRP A 1 80 ? 3.860 -9.658 -6.903 1.00 96.00 80 TRP A N 1
ATOM 582 C CA . TRP A 1 80 ? 5.249 -10.090 -7.062 1.00 96.00 80 TRP A CA 1
ATOM 583 C C . TRP A 1 80 ? 5.661 -11.160 -6.043 1.00 96.00 80 TRP A C 1
ATOM 585 O O . TRP A 1 80 ? 6.813 -11.587 -6.042 1.00 96.00 80 TRP A O 1
ATOM 595 N N . GLY A 1 81 ? 4.724 -11.637 -5.217 1.00 96.38 81 GLY A N 1
ATOM 596 C CA . GLY A 1 81 ? 4.978 -12.624 -4.166 1.00 96.38 81 GLY A CA 1
ATOM 597 C C . GLY A 1 81 ? 5.676 -12.044 -2.934 1.00 96.38 81 GLY A C 1
ATOM 598 O O . GLY A 1 81 ? 6.073 -12.801 -2.049 1.00 96.38 81 GLY A O 1
ATOM 599 N N . GLY A 1 82 ? 5.839 -10.722 -2.874 1.00 97.75 82 GLY A N 1
ATOM 600 C CA . GLY A 1 82 ? 6.312 -10.028 -1.689 1.00 97.75 82 GLY A CA 1
ATOM 601 C C . GLY A 1 82 ? 5.241 -10.014 -0.604 1.00 97.75 82 GLY A C 1
ATOM 602 O O . GLY A 1 82 ? 4.048 -10.070 -0.900 1.00 97.75 82 GLY A O 1
ATOM 603 N N . ALA A 1 83 ? 5.669 -9.992 0.657 1.00 98.19 83 ALA A N 1
ATOM 604 C CA . ALA A 1 83 ? 4.753 -10.015 1.788 1.00 98.19 83 ALA A CA 1
ATOM 605 C C . ALA A 1 83 ? 3.941 -8.717 1.871 1.00 98.19 83 ALA A C 1
ATOM 607 O O . ALA A 1 83 ? 4.491 -7.626 1.708 1.00 98.19 83 ALA A O 1
ATOM 608 N N . VAL A 1 84 ? 2.659 -8.860 2.199 1.00 98.62 84 VAL A N 1
ATOM 609 C CA . VAL A 1 84 ? 1.784 -7.749 2.566 1.00 98.62 84 VAL A CA 1
ATOM 610 C C . VAL A 1 84 ? 1.439 -7.882 4.042 1.00 98.62 84 VAL A C 1
ATOM 612 O O . VAL A 1 84 ? 0.985 -8.941 4.486 1.00 98.62 84 VAL A O 1
ATOM 615 N N . THR A 1 85 ? 1.670 -6.831 4.825 1.00 98.44 85 THR A N 1
ATOM 616 C CA . THR A 1 85 ? 1.327 -6.827 6.254 1.00 98.44 85 THR A CA 1
ATOM 617 C C . THR A 1 85 ? 0.320 -5.746 6.571 1.00 98.44 85 THR A C 1
ATOM 619 O O . THR A 1 85 ? 0.427 -4.631 6.067 1.00 98.44 85 THR A O 1
ATOM 622 N N . VAL A 1 86 ? -0.625 -6.082 7.444 1.00 98.56 86 VAL A N 1
ATOM 623 C CA . VAL A 1 86 ? -1.646 -5.161 7.938 1.00 98.56 86 VAL A CA 1
ATOM 624 C C . VAL A 1 86 ? -1.582 -5.084 9.456 1.00 98.56 86 VAL A C 1
ATOM 626 O O . VAL A 1 86 ? -1.551 -6.117 10.141 1.00 98.56 86 VAL A O 1
ATOM 629 N N . SER A 1 87 ? -1.588 -3.864 9.979 1.00 98.12 87 SER A N 1
ATOM 630 C CA . SER A 1 87 ? -1.564 -3.578 11.415 1.00 98.12 87 SER A CA 1
ATOM 631 C C . SER A 1 87 ? -2.303 -2.287 11.733 1.00 98.12 87 SER A C 1
ATOM 633 O O . SER A 1 87 ? -2.465 -1.429 10.874 1.00 98.12 87 SER A O 1
ATOM 635 N N . VAL A 1 88 ? -2.739 -2.145 12.983 1.00 98.25 88 VAL A N 1
ATOM 636 C CA . VAL A 1 88 ? -3.193 -0.851 13.508 1.00 98.25 88 VAL A CA 1
ATOM 637 C C . VAL A 1 88 ? -2.014 0.121 13.497 1.00 98.25 88 VAL A C 1
ATOM 639 O O . VAL A 1 88 ? -0.920 -0.260 13.918 1.00 98.25 88 VAL A O 1
ATOM 642 N N . ASP A 1 89 ? -2.245 1.342 13.020 1.00 98.19 89 ASP A N 1
ATOM 643 C CA . ASP A 1 89 ? -1.239 2.407 13.033 1.00 98.19 89 ASP A CA 1
ATOM 644 C C . ASP A 1 89 ? -1.000 2.914 14.474 1.00 98.19 89 ASP A C 1
ATOM 646 O O . ASP A 1 89 ? -1.747 2.607 15.412 1.00 98.19 89 ASP A O 1
ATOM 650 N N . ALA A 1 90 ? 0.042 3.723 14.670 1.00 96.00 90 ALA A N 1
ATOM 651 C CA . ALA A 1 90 ? 0.253 4.461 15.912 1.00 96.00 90 ALA A CA 1
ATOM 652 C C . ALA A 1 90 ? -0.970 5.315 16.300 1.00 96.00 90 ALA A C 1
ATOM 654 O O . ALA A 1 90 ? -1.285 5.439 17.490 1.00 96.00 90 ALA A O 1
ATOM 655 N N . ASN A 1 91 ? -1.677 5.882 15.319 1.00 96.62 91 ASN A N 1
ATOM 656 C CA . ASN A 1 91 ? -3.017 6.406 15.511 1.00 96.62 91 ASN A CA 1
ATOM 657 C C . ASN A 1 91 ? -4.045 5.258 15.427 1.00 96.62 91 ASN A C 1
ATOM 659 O O . ASN A 1 91 ? -4.269 4.710 14.351 1.00 96.62 91 ASN A O 1
ATOM 663 N N . PRO A 1 92 ? -4.756 4.924 16.520 1.00 96.75 92 PRO A N 1
ATOM 664 C CA . PRO A 1 92 ? -5.658 3.775 16.535 1.00 96.75 92 PRO A CA 1
ATOM 665 C C . PRO A 1 92 ? -6.865 3.908 15.593 1.00 96.75 92 PRO A C 1
ATOM 667 O O . PRO A 1 92 ? -7.493 2.893 15.294 1.00 96.75 92 PRO A O 1
ATOM 670 N N . SER A 1 93 ? -7.199 5.119 15.125 1.00 96.88 93 SER A N 1
ATOM 671 C CA . SER A 1 93 ? -8.230 5.354 14.099 1.00 96.88 93 SER A CA 1
ATOM 672 C C . SER A 1 93 ? -7.722 5.171 12.664 1.00 96.88 93 SER A C 1
ATOM 674 O O . SER A 1 93 ? -8.417 5.540 11.714 1.00 96.88 93 SER A O 1
ATOM 676 N N . GLN A 1 94 ? -6.512 4.635 12.509 1.00 97.88 94 GLN A N 1
ATOM 677 C CA . GLN A 1 94 ? -5.853 4.350 11.245 1.00 97.88 94 GLN A CA 1
ATOM 678 C C . GLN A 1 94 ? -5.251 2.940 11.251 1.00 97.88 94 GLN A C 1
ATOM 680 O O . GLN A 1 94 ? -5.122 2.283 12.291 1.00 97.88 94 GLN A O 1
ATOM 685 N N . PHE A 1 95 ? -4.911 2.457 10.065 1.00 98.56 95 PHE A N 1
ATOM 686 C CA . PHE A 1 95 ? -4.208 1.199 9.872 1.00 98.56 95 PHE A CA 1
ATOM 687 C C . PHE A 1 95 ? -3.235 1.292 8.705 1.00 98.56 95 PHE A C 1
ATOM 689 O O . PHE A 1 95 ? -3.453 2.036 7.747 1.00 98.56 95 PHE A O 1
ATOM 696 N N . ASP A 1 96 ? -2.202 0.466 8.777 1.00 98.44 96 ASP A N 1
ATOM 697 C CA . ASP A 1 96 ? -1.148 0.387 7.782 1.00 98.44 96 ASP A CA 1
ATOM 698 C C . ASP A 1 96 ? -1.369 -0.823 6.882 1.00 98.44 96 ASP A C 1
ATOM 700 O O . ASP A 1 96 ? -1.669 -1.921 7.359 1.00 98.44 96 ASP A O 1
ATOM 704 N N . ILE A 1 97 ? -1.154 -0.636 5.583 1.00 98.56 97 ILE A N 1
ATOM 705 C CA . ILE A 1 97 ? -0.899 -1.712 4.627 1.00 98.56 97 ILE A CA 1
ATOM 706 C C . ILE A 1 97 ? 0.531 -1.534 4.122 1.00 98.56 97 ILE A C 1
ATOM 708 O O . ILE A 1 97 ? 0.847 -0.530 3.484 1.00 98.56 97 ILE A O 1
ATOM 712 N N . VAL A 1 98 ? 1.397 -2.505 4.408 1.00 98.31 98 VAL A N 1
ATOM 713 C CA . VAL A 1 98 ? 2.801 -2.501 3.980 1.00 98.31 98 VAL A CA 1
ATOM 714 C C . VAL A 1 98 ? 2.997 -3.516 2.866 1.00 98.31 98 VAL A C 1
ATOM 716 O O . VAL A 1 98 ? 2.766 -4.705 3.061 1.00 98.31 98 VAL A O 1
ATOM 719 N N . GLU A 1 99 ? 3.468 -3.034 1.728 1.00 98.19 99 GLU A N 1
ATOM 720 C CA . GLU A 1 99 ? 3.769 -3.762 0.501 1.00 98.19 99 GLU A CA 1
ATOM 721 C C . GLU A 1 99 ? 5.281 -3.959 0.377 1.00 98.19 99 GLU A C 1
ATOM 723 O O . GLU A 1 99 ? 6.004 -3.012 0.063 1.00 98.19 99 GLU A O 1
ATOM 728 N N . ALA A 1 100 ? 5.786 -5.169 0.629 1.00 97.50 100 ALA A N 1
ATOM 729 C CA . ALA A 1 100 ? 7.210 -5.480 0.502 1.00 97.50 100 ALA A CA 1
ATOM 730 C C . ALA A 1 100 ? 7.547 -6.104 -0.861 1.00 97.50 100 ALA A C 1
ATOM 732 O O . ALA A 1 100 ? 6.710 -6.723 -1.515 1.00 97.50 100 ALA A O 1
ATOM 733 N N . GLY A 1 101 ? 8.812 -6.010 -1.279 1.00 96.44 101 GLY A N 1
ATOM 734 C CA . GLY A 1 101 ? 9.303 -6.729 -2.460 1.00 96.44 101 GLY A CA 1
ATOM 735 C C . GLY A 1 101 ? 8.754 -6.209 -3.793 1.00 96.44 101 GLY A C 1
ATOM 736 O O . GLY A 1 101 ? 8.753 -6.947 -4.777 1.00 96.44 101 GLY A O 1
ATOM 737 N N . VAL A 1 102 ? 8.289 -4.959 -3.839 1.00 96.50 102 VAL A N 1
ATOM 738 C CA . VAL A 1 102 ? 7.738 -4.345 -5.054 1.00 96.50 102 VAL A CA 1
ATOM 739 C C . VAL A 1 102 ? 8.892 -3.934 -5.979 1.00 96.50 102 VAL A C 1
ATOM 741 O O . VAL A 1 102 ? 9.750 -3.176 -5.537 1.00 96.50 102 VAL A O 1
ATOM 744 N N . PRO A 1 103 ? 8.979 -4.400 -7.236 1.00 95.25 103 PRO A N 1
ATOM 745 C CA . PRO A 1 103 ? 10.035 -3.982 -8.159 1.00 95.25 103 PRO A CA 1
ATOM 746 C C . PRO A 1 103 ? 9.853 -2.525 -8.602 1.00 95.25 103 PRO A C 1
ATOM 748 O O . PRO A 1 103 ? 8.752 -1.983 -8.536 1.00 95.25 103 PRO A O 1
ATOM 751 N N . SER A 1 104 ? 10.918 -1.908 -9.116 1.00 92.56 104 SER A N 1
ATOM 752 C CA . SER A 1 104 ? 10.963 -0.471 -9.425 1.00 92.56 104 SER A CA 1
ATOM 753 C C . SER A 1 104 ? 9.823 0.040 -10.308 1.00 92.56 104 SER A C 1
ATOM 755 O O . SER A 1 104 ? 9.279 1.111 -10.053 1.00 92.56 104 SER A O 1
ATOM 757 N N . ASP A 1 105 ? 9.429 -0.707 -11.337 1.00 88.31 105 ASP A N 1
ATOM 758 C CA . ASP A 1 105 ? 8.335 -0.307 -12.224 1.00 88.31 105 ASP A CA 1
ATOM 759 C C . ASP A 1 105 ? 6.959 -0.429 -11.560 1.00 88.31 105 ASP A C 1
ATOM 761 O O . ASP A 1 105 ? 6.134 0.479 -11.685 1.00 88.31 105 ASP A O 1
ATOM 765 N N . GLY A 1 106 ? 6.742 -1.503 -10.799 1.00 94.19 106 GLY A N 1
ATOM 766 C CA . GLY A 1 106 ? 5.583 -1.655 -9.925 1.00 94.19 106 GLY A CA 1
ATOM 767 C C . GLY A 1 106 ? 5.496 -0.542 -8.885 1.00 94.19 106 GLY A C 1
ATOM 768 O O . GLY A 1 106 ? 4.426 0.024 -8.688 1.00 94.19 106 GLY A O 1
ATOM 769 N N . CYS A 1 107 ? 6.630 -0.176 -8.289 1.00 95.12 107 CYS A N 1
ATOM 770 C CA . CYS A 1 107 ? 6.726 0.863 -7.273 1.00 95.12 107 CYS A CA 1
ATOM 771 C C . CYS A 1 107 ? 6.298 2.220 -7.825 1.00 95.12 107 CYS A C 1
ATOM 773 O O . CYS A 1 107 ? 5.449 2.875 -7.225 1.00 95.12 107 CYS A O 1
ATOM 775 N N . VAL A 1 108 ? 6.815 2.619 -8.994 1.00 92.62 108 VAL A N 1
ATOM 776 C CA . VAL A 1 108 ? 6.430 3.894 -9.619 1.00 92.62 108 VAL A CA 1
ATOM 777 C C . VAL A 1 108 ? 4.932 3.909 -9.913 1.00 92.62 108 VAL A C 1
ATOM 779 O O . VAL A 1 108 ? 4.262 4.905 -9.640 1.00 92.62 108 VAL A O 1
ATOM 782 N N . ASP A 1 109 ? 4.386 2.820 -10.452 1.00 92.00 109 ASP A N 1
ATOM 783 C CA . ASP A 1 109 ? 2.958 2.745 -10.754 1.00 92.00 109 ASP A CA 1
ATOM 784 C C . ASP A 1 109 ? 2.098 2.803 -9.483 1.00 92.00 109 ASP A C 1
ATOM 786 O O . ASP A 1 109 ? 1.135 3.568 -9.441 1.00 92.00 109 ASP A O 1
ATOM 790 N N . MET A 1 110 ? 2.446 2.045 -8.443 1.00 94.94 110 MET A N 1
ATOM 791 C CA . MET A 1 110 ? 1.716 2.036 -7.174 1.00 94.94 110 MET A CA 1
ATOM 792 C C . MET A 1 110 ? 1.799 3.384 -6.456 1.00 94.94 110 MET A C 1
ATOM 794 O O . MET A 1 110 ? 0.772 3.898 -6.017 1.00 94.94 110 MET A O 1
ATOM 798 N N . ALA A 1 111 ? 2.980 4.001 -6.396 1.00 93.38 111 ALA A N 1
ATOM 799 C CA . ALA A 1 111 ? 3.179 5.295 -5.750 1.00 93.38 111 ALA A CA 1
ATOM 800 C C . ALA A 1 111 ? 2.376 6.426 -6.418 1.00 93.38 111 ALA A C 1
ATOM 802 O O . ALA A 1 111 ? 1.935 7.350 -5.743 1.00 93.38 111 ALA A O 1
ATOM 803 N N . ASN A 1 112 ? 2.151 6.342 -7.734 1.00 89.62 112 ASN A N 1
ATOM 804 C CA . ASN A 1 112 ? 1.390 7.348 -8.481 1.00 89.62 112 ASN A CA 1
ATOM 805 C C . ASN A 1 112 ? -0.119 7.066 -8.568 1.00 89.62 112 ASN A C 1
ATOM 807 O O . ASN A 1 112 ? -0.892 7.992 -8.810 1.00 89.62 112 ASN A O 1
ATOM 811 N N . LYS A 1 113 ? -0.546 5.800 -8.468 1.00 90.88 113 LYS A N 1
ATOM 812 C CA . LYS A 1 113 ? -1.941 5.391 -8.735 1.00 90.88 113 LYS A CA 1
ATOM 813 C C . LYS A 1 113 ? -2.714 4.972 -7.491 1.00 90.88 113 LYS A C 1
ATOM 815 O O . LYS A 1 113 ? -3.945 4.977 -7.536 1.00 90.88 113 LYS A O 1
ATOM 820 N N . ALA A 1 114 ? -2.036 4.583 -6.412 1.00 90.56 114 ALA A N 1
ATOM 821 C CA . ALA A 1 114 ? -2.707 4.365 -5.139 1.00 90.56 114 ALA A CA 1
ATOM 822 C C . ALA A 1 114 ? -3.414 5.657 -4.706 1.00 90.56 114 ALA A C 1
ATOM 824 O O . ALA A 1 114 ? -2.960 6.765 -4.986 1.00 90.56 114 ALA A O 1
ATOM 825 N N . SER A 1 115 ? -4.562 5.518 -4.056 1.00 89.00 115 SER A N 1
ATOM 826 C CA . SER A 1 115 ? -5.391 6.652 -3.650 1.00 89.00 115 SER A CA 1
ATOM 827 C C . SER A 1 115 ? -6.127 6.343 -2.351 1.00 89.00 115 SER A C 1
ATOM 829 O O . SER A 1 115 ? -6.077 5.215 -1.856 1.00 8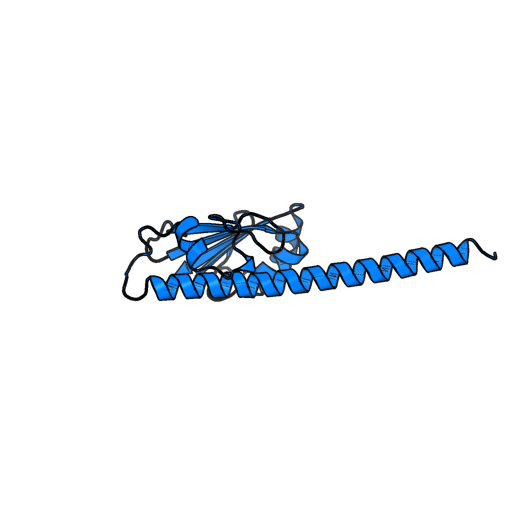9.00 115 SER A O 1
ATOM 831 N N . ASN A 1 116 ? -6.794 7.359 -1.794 1.00 89.50 116 ASN A N 1
ATOM 832 C CA . ASN A 1 116 ? -7.589 7.288 -0.560 1.00 89.50 116 ASN A CA 1
ATOM 833 C C . ASN A 1 116 ? -6.803 6.899 0.705 1.00 89.50 116 ASN A C 1
ATOM 835 O O . ASN A 1 116 ? -7.404 6.641 1.743 1.00 89.50 116 ASN A O 1
ATOM 839 N N . TYR A 1 117 ? -5.472 6.883 0.634 1.00 94.75 117 TYR A N 1
ATOM 840 C CA . TYR A 1 117 ? -4.609 6.815 1.805 1.00 94.75 117 TYR A CA 1
ATOM 841 C C . TYR A 1 117 ? -4.474 8.208 2.444 1.00 94.75 117 TYR A C 1
ATOM 843 O O . TYR A 1 117 ? -4.560 9.238 1.771 1.00 94.75 117 TYR A O 1
ATOM 851 N N . VAL A 1 118 ? -4.234 8.240 3.751 1.00 96.31 118 VAL A N 1
ATOM 852 C CA . VAL A 1 118 ? -3.900 9.442 4.526 1.00 96.31 118 VAL A CA 1
ATOM 853 C C . VAL A 1 118 ? -2.455 9.851 4.250 1.00 96.31 118 VAL A C 1
ATOM 855 O O . VAL A 1 118 ? -2.178 11.006 3.914 1.00 96.31 118 VAL A O 1
ATOM 858 N N . THR A 1 119 ? -1.536 8.893 4.352 1.00 97.38 119 THR A N 1
ATOM 859 C CA . THR A 1 119 ? -0.126 9.061 3.997 1.00 97.38 119 THR A CA 1
ATOM 860 C C . THR A 1 119 ? 0.397 7.826 3.278 1.00 97.38 119 THR A C 1
ATOM 862 O O . THR A 1 119 ? -0.149 6.728 3.391 1.00 97.38 119 THR A O 1
ATOM 865 N N . MET A 1 120 ? 1.465 8.024 2.516 1.00 97.44 120 MET A N 1
ATOM 866 C CA . MET A 1 120 ? 2.238 6.951 1.911 1.00 97.44 120 MET A CA 1
ATOM 867 C C . MET A 1 120 ? 3.693 7.134 2.316 1.00 97.44 120 MET A C 1
ATOM 869 O O . MET A 1 120 ? 4.248 8.211 2.124 1.00 97.44 120 MET A O 1
ATOM 873 N N . THR A 1 121 ? 4.325 6.094 2.839 1.00 97.44 121 THR A N 1
ATOM 874 C CA . THR A 1 121 ? 5.760 6.081 3.106 1.00 97.44 121 THR A CA 1
ATOM 875 C C . THR A 1 121 ? 6.462 5.217 2.070 1.00 97.44 121 THR A C 1
ATOM 877 O O . THR A 1 121 ? 6.146 4.038 1.926 1.00 97.44 121 THR A O 1
ATOM 880 N N . LEU A 1 122 ? 7.429 5.799 1.365 1.00 94.94 122 LEU A N 1
ATOM 881 C CA . LEU A 1 122 ? 8.285 5.115 0.402 1.00 94.94 122 LEU A CA 1
ATOM 882 C C . LEU A 1 122 ? 9.734 5.235 0.877 1.00 94.94 122 LEU A C 1
ATOM 884 O O . LEU A 1 122 ? 10.237 6.333 1.087 1.00 94.94 122 LEU A O 1
ATOM 888 N N . ASN A 1 123 ? 10.391 4.096 1.121 1.00 83.38 123 ASN A N 1
ATOM 889 C CA . ASN A 1 123 ? 11.785 4.030 1.591 1.00 83.38 123 ASN A CA 1
ATOM 890 C C . ASN A 1 123 ? 12.110 4.936 2.803 1.00 83.38 123 ASN A C 1
ATOM 892 O O . ASN A 1 123 ? 13.219 5.449 2.929 1.00 83.38 123 ASN A O 1
ATOM 896 N N . GLY A 1 124 ? 11.146 5.119 3.710 1.00 86.50 124 GLY A N 1
ATOM 897 C CA . GLY A 1 124 ? 11.296 5.942 4.915 1.00 86.50 124 GLY A CA 1
ATOM 898 C C . GLY A 1 124 ? 10.929 7.421 4.743 1.00 86.50 124 GLY A C 1
ATOM 899 O O . GLY A 1 124 ? 10.851 8.127 5.746 1.00 86.50 124 GLY A O 1
ATOM 900 N N . THR A 1 125 ? 10.644 7.884 3.522 1.00 92.25 125 THR A N 1
ATOM 901 C CA . THR A 1 125 ? 10.088 9.221 3.269 1.00 92.25 125 THR A CA 1
ATOM 902 C C . THR A 1 125 ? 8.565 9.165 3.293 1.00 92.25 125 THR A C 1
ATOM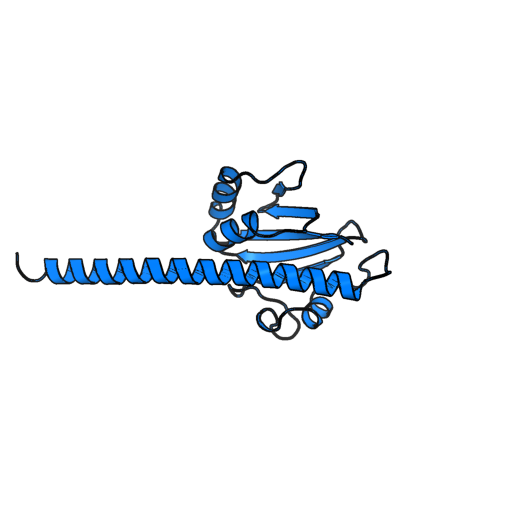 904 O O . THR A 1 125 ? 7.967 8.379 2.561 1.00 92.25 125 THR A O 1
ATOM 907 N N . THR A 1 126 ? 7.919 10.009 4.102 1.00 95.88 126 THR A N 1
ATOM 908 C CA . THR A 1 126 ? 6.452 10.092 4.170 1.00 95.88 126 THR A CA 1
ATOM 909 C C . THR A 1 126 ? 5.910 11.212 3.283 1.00 95.88 126 THR A C 1
ATOM 911 O O . THR A 1 126 ? 6.289 12.382 3.398 1.00 95.88 126 THR A O 1
ATOM 914 N N . TYR A 1 127 ? 4.954 10.841 2.444 1.00 94.94 127 TYR A N 1
ATOM 915 C CA . TYR A 1 127 ? 4.216 11.689 1.523 1.00 94.94 127 TYR A CA 1
ATOM 916 C C . TYR A 1 127 ? 2.761 11.818 1.972 1.00 94.94 127 TYR A C 1
ATOM 918 O O . TYR A 1 127 ? 2.150 10.873 2.478 1.00 94.94 127 TYR A O 1
ATOM 926 N N . SER A 1 128 ? 2.199 13.005 1.789 1.00 93.38 128 SER A N 1
ATOM 927 C CA . SER A 1 128 ? 0.832 13.357 2.186 1.00 93.38 128 SER A CA 1
ATOM 928 C C . SER A 1 128 ? 0.290 14.458 1.272 1.00 93.38 128 SER A C 1
ATOM 930 O O . SER A 1 128 ? 0.995 14.939 0.391 1.00 93.38 128 SER A O 1
ATOM 932 N N . GLN A 1 129 ? -0.939 14.932 1.494 1.00 86.62 129 GLN A N 1
ATOM 933 C CA . GLN A 1 129 ? -1.441 16.099 0.752 1.00 86.62 129 GLN A CA 1
ATOM 934 C C . GLN A 1 129 ? -0.600 17.370 0.964 1.00 86.62 129 GLN A C 1
ATOM 936 O O . GLN A 1 129 ? -0.510 18.195 0.059 1.00 86.62 129 GLN A O 1
ATOM 941 N N . SER A 1 130 ? 0.021 17.542 2.136 1.00 89.19 130 SER A N 1
ATOM 942 C CA . SER A 1 130 ? 0.880 18.701 2.419 1.00 89.19 130 SER A CA 1
ATOM 943 C C . SER A 1 130 ? 2.315 18.527 1.916 1.00 89.19 130 SER A C 1
ATOM 945 O O . SER A 1 130 ? 3.045 19.509 1.821 1.00 89.19 130 SER A O 1
ATOM 947 N N . ASN A 1 131 ? 2.720 17.291 1.619 1.00 90.62 131 ASN A N 1
ATOM 948 C CA . ASN A 1 131 ? 4.012 16.938 1.038 1.00 90.62 131 ASN A CA 1
ATOM 949 C C . ASN A 1 131 ? 3.788 15.902 -0.078 1.00 90.62 131 ASN A C 1
ATOM 951 O O . ASN A 1 131 ? 4.006 14.706 0.150 1.00 90.62 131 ASN A O 1
ATOM 955 N N . PRO A 1 132 ? 3.242 16.318 -1.235 1.00 89.19 132 PRO A N 1
ATOM 956 C CA . PRO A 1 132 ? 2.905 15.386 -2.299 1.00 89.19 132 PRO A CA 1
ATOM 957 C C . PRO A 1 132 ? 4.173 14.798 -2.920 1.00 89.19 132 PRO A C 1
ATOM 959 O O . PRO A 1 132 ? 5.173 15.494 -3.090 1.00 89.19 132 PRO A O 1
ATOM 962 N N . LEU A 1 133 ? 4.111 13.521 -3.295 1.00 88.12 133 LEU A N 1
ATOM 963 C CA . LEU A 1 133 ? 5.161 12.883 -4.080 1.00 88.12 133 LEU A CA 1
ATOM 964 C C . LEU A 1 133 ? 5.190 13.502 -5.482 1.00 88.12 133 LEU A C 1
ATOM 966 O O . LEU A 1 133 ? 4.190 13.458 -6.201 1.00 88.12 133 LEU A O 1
ATOM 970 N N . ASP A 1 134 ? 6.331 14.056 -5.889 1.00 87.06 134 ASP A N 1
ATOM 971 C CA . ASP A 1 134 ? 6.540 14.466 -7.274 1.00 87.06 134 ASP A CA 1
ATOM 972 C C . ASP A 1 134 ? 7.065 13.303 -8.132 1.00 87.06 134 ASP A C 1
ATOM 974 O O . ASP A 1 134 ? 7.669 12.345 -7.646 1.00 87.06 134 ASP A O 1
ATOM 978 N N . ALA A 1 135 ? 6.854 13.392 -9.447 1.00 81.25 135 ALA A N 1
ATOM 979 C CA . ALA A 1 135 ? 7.215 12.321 -10.372 1.00 81.25 135 ALA A CA 1
ATOM 980 C C . ALA A 1 135 ? 8.729 12.022 -10.413 1.00 81.25 135 ALA A C 1
ATOM 982 O O . ALA A 1 135 ? 9.121 10.880 -10.654 1.00 81.25 135 ALA A O 1
ATOM 983 N N . GLY A 1 136 ? 9.586 13.023 -10.186 1.00 81.94 136 GLY A N 1
ATOM 984 C CA . GLY A 1 136 ? 11.039 12.852 -10.149 1.00 81.94 136 GLY A CA 1
ATOM 985 C C . GLY A 1 136 ? 11.500 12.133 -8.883 1.00 81.94 136 GLY A C 1
ATOM 986 O O . GLY A 1 136 ? 12.313 11.204 -8.968 1.00 81.94 136 GLY A O 1
ATOM 987 N N . ALA A 1 137 ? 10.940 12.502 -7.729 1.00 85.69 137 ALA A N 1
ATOM 988 C CA . ALA A 1 137 ? 11.143 11.783 -6.473 1.00 85.69 137 ALA A CA 1
ATOM 989 C C . ALA A 1 137 ? 10.655 10.330 -6.574 1.00 85.69 137 ALA A C 1
ATOM 991 O O . ALA A 1 137 ? 11.403 9.421 -6.220 1.00 85.69 137 ALA A O 1
ATOM 992 N N . ALA A 1 138 ? 9.481 10.093 -7.172 1.00 87.88 138 ALA A N 1
ATOM 993 C CA . ALA A 1 138 ? 8.933 8.747 -7.366 1.00 87.88 138 ALA A CA 1
ATOM 994 C C . ALA A 1 138 ? 9.900 7.842 -8.142 1.00 87.88 138 ALA A C 1
ATOM 996 O O . ALA A 1 138 ? 10.218 6.733 -7.714 1.00 87.88 138 ALA A O 1
ATOM 997 N N . VAL A 1 139 ? 10.417 8.332 -9.274 1.00 88.75 139 VAL A N 1
ATOM 998 C CA . VAL A 1 139 ? 11.394 7.591 -10.082 1.00 88.75 139 VAL A CA 1
ATOM 999 C C . VAL A 1 139 ? 12.687 7.373 -9.300 1.00 88.75 139 VAL A C 1
ATOM 1001 O O . VAL A 1 139 ? 13.235 6.274 -9.330 1.00 88.75 139 VAL A O 1
ATOM 1004 N N . THR A 1 140 ? 13.183 8.388 -8.597 1.00 88.44 140 THR A N 1
ATOM 1005 C CA . THR A 1 140 ? 14.449 8.289 -7.857 1.00 88.44 140 THR A CA 1
ATOM 1006 C C . THR A 1 140 ? 14.356 7.269 -6.725 1.00 88.44 140 THR A C 1
ATOM 1008 O O . THR A 1 140 ? 15.194 6.371 -6.627 1.00 88.44 140 THR A O 1
ATOM 1011 N N . GLU A 1 141 ? 13.315 7.353 -5.900 1.00 89.69 141 GLU A N 1
ATOM 1012 C CA . GLU A 1 141 ? 13.135 6.461 -4.757 1.00 89.69 141 GLU A CA 1
ATOM 1013 C C . GLU A 1 141 ? 12.817 5.028 -5.197 1.00 89.69 141 GLU A C 1
ATOM 1015 O O . GLU A 1 141 ? 13.419 4.086 -4.676 1.00 89.69 141 GLU A O 1
ATOM 1020 N N . CYS A 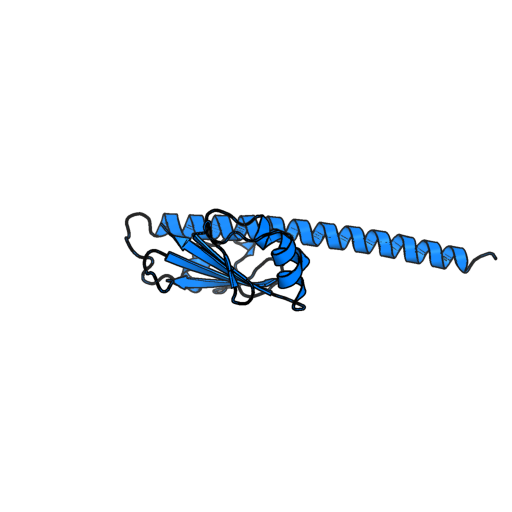1 142 ? 11.966 4.834 -6.209 1.00 92.75 142 CYS A N 1
ATOM 1021 C CA . CYS A 1 142 ? 11.654 3.498 -6.720 1.00 92.75 142 CYS A CA 1
ATOM 1022 C C . CYS A 1 142 ? 12.827 2.818 -7.445 1.00 92.75 142 CYS A C 1
ATOM 1024 O O . CYS A 1 142 ? 12.833 1.600 -7.590 1.00 92.75 142 CYS A O 1
ATOM 1026 N N . ASN A 1 143 ? 13.851 3.561 -7.872 1.00 91.56 143 ASN A N 1
ATOM 1027 C CA . ASN A 1 143 ? 15.069 2.987 -8.45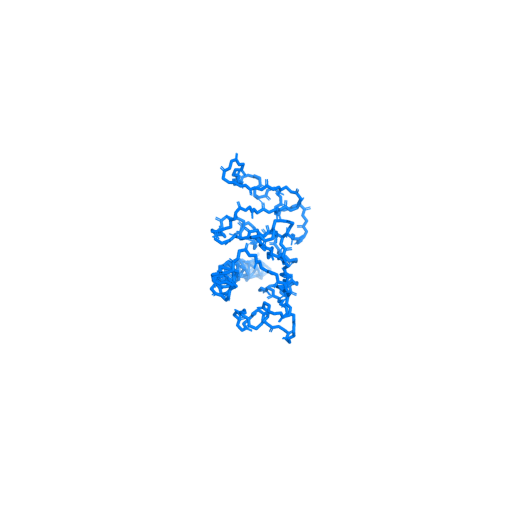7 1.00 91.56 143 ASN A CA 1
ATOM 1028 C C . ASN A 1 143 ? 16.245 2.908 -7.467 1.00 91.56 143 ASN A C 1
ATOM 1030 O O . ASN A 1 143 ? 17.346 2.520 -7.856 1.00 91.56 143 ASN A O 1
ATOM 1034 N N . SER A 1 144 ? 16.038 3.248 -6.189 1.00 91.12 144 SER A N 1
ATOM 1035 C CA . SER A 1 144 ? 17.103 3.222 -5.172 1.00 91.12 144 SER A CA 1
ATOM 1036 C C . SER A 1 144 ? 17.557 1.807 -4.776 1.00 91.12 144 SER A C 1
ATOM 1038 O O . SER A 1 144 ? 18.638 1.640 -4.213 1.00 91.12 144 SER A O 1
ATOM 1040 N N . ALA A 1 145 ? 16.757 0.781 -5.089 1.00 91.69 145 ALA A N 1
ATOM 1041 C CA . ALA A 1 145 ? 17.045 -0.626 -4.820 1.00 91.69 145 ALA A CA 1
ATOM 1042 C C . ALA A 1 145 ? 16.376 -1.540 -5.864 1.00 91.69 145 ALA A C 1
ATOM 1044 O O . ALA A 1 145 ? 15.555 -1.090 -6.661 1.00 91.69 145 ALA A O 1
ATOM 1045 N N . ALA A 1 146 ? 16.690 -2.841 -5.840 1.00 90.31 146 ALA A N 1
ATOM 1046 C CA . ALA A 1 146 ? 16.048 -3.828 -6.720 1.00 90.31 146 ALA A CA 1
ATOM 1047 C C . ALA A 1 146 ? 14.550 -4.021 -6.418 1.00 90.31 146 ALA A C 1
ATOM 1049 O O . ALA A 1 146 ? 13.767 -4.313 -7.320 1.00 90.31 146 ALA A O 1
ATOM 1050 N N . THR A 1 147 ? 14.164 -3.861 -5.152 1.00 95.25 147 THR A N 1
ATOM 1051 C CA . THR A 1 147 ? 12.776 -3.901 -4.686 1.00 95.25 147 THR A CA 1
ATOM 1052 C C . THR A 1 147 ? 12.566 -2.892 -3.567 1.00 95.25 147 THR A C 1
ATOM 1054 O O . THR A 1 147 ? 13.486 -2.636 -2.787 1.00 95.25 147 THR A O 1
ATOM 1057 N N . GLN A 1 148 ? 11.351 -2.372 -3.454 1.00 96.06 148 GLN A N 1
ATOM 1058 C CA . GLN A 1 148 ? 10.945 -1.347 -2.505 1.00 96.06 148 GLN A CA 1
ATOM 1059 C C . GLN A 1 148 ? 9.942 -1.894 -1.496 1.00 96.06 148 GLN A C 1
ATOM 1061 O O . GLN A 1 148 ? 9.305 -2.929 -1.709 1.00 96.06 148 GLN A O 1
ATOM 1066 N N . THR A 1 149 ? 9.831 -1.166 -0.389 1.00 97.00 149 THR A N 1
ATOM 1067 C CA . THR A 1 149 ? 8.732 -1.306 0.563 1.00 97.00 149 THR A CA 1
ATOM 1068 C C . THR A 1 149 ? 7.911 -0.027 0.537 1.00 97.00 149 THR A C 1
ATOM 1070 O O . THR A 1 149 ? 8.477 1.064 0.651 1.00 97.00 149 THR A O 1
ATOM 1073 N N . ILE A 1 150 ? 6.600 -0.171 0.374 1.00 97.69 150 ILE A N 1
ATOM 1074 C CA . ILE A 1 150 ? 5.648 0.939 0.362 1.00 97.69 150 ILE A CA 1
ATOM 1075 C C . ILE A 1 150 ? 4.675 0.728 1.513 1.00 97.69 150 ILE A C 1
ATOM 1077 O O . ILE A 1 150 ? 4.077 -0.337 1.620 1.00 97.69 150 ILE A O 1
ATOM 1081 N N . THR A 1 151 ? 4.501 1.728 2.364 1.00 98.19 151 THR A N 1
ATOM 1082 C CA . THR A 1 151 ? 3.482 1.705 3.416 1.00 98.19 151 THR A CA 1
ATOM 1083 C C . THR A 1 151 ? 2.393 2.698 3.070 1.00 98.19 151 THR A C 1
ATOM 1085 O O . THR A 1 151 ? 2.686 3.870 2.855 1.00 98.19 151 THR A O 1
ATOM 1088 N N . TYR A 1 152 ? 1.145 2.255 3.061 1.00 98.19 152 TYR A N 1
ATOM 1089 C CA . TYR A 1 152 ? -0.027 3.113 2.954 1.00 98.19 152 TYR A CA 1
ATOM 1090 C C . TYR A 1 152 ? -0.746 3.153 4.292 1.00 98.19 152 TYR A C 1
ATOM 1092 O O . TYR A 1 152 ? -1.092 2.104 4.832 1.00 98.19 152 TYR A O 1
ATOM 1100 N N . VAL A 1 153 ? -1.003 4.355 4.796 1.00 98.19 153 VAL A N 1
ATOM 1101 C CA . VAL A 1 153 ? -1.818 4.564 5.994 1.00 98.19 153 VAL A CA 1
ATOM 1102 C C . VAL A 1 153 ? -3.229 4.916 5.554 1.00 98.19 153 VAL A C 1
ATOM 1104 O O . VAL A 1 153 ? -3.422 5.867 4.798 1.00 98.19 153 VAL A O 1
ATOM 1107 N N . TYR A 1 154 ? -4.222 4.183 6.036 1.00 97.62 154 TYR A N 1
ATOM 1108 C CA . TYR A 1 154 ? -5.640 4.431 5.787 1.00 97.62 154 TYR A CA 1
ATOM 1109 C C . TYR A 1 154 ? -6.343 4.806 7.088 1.00 97.62 154 TYR A C 1
ATOM 1111 O O . TYR A 1 154 ? -5.943 4.374 8.163 1.00 97.62 154 TYR A O 1
ATOM 1119 N N . GLY A 1 155 ? -7.393 5.616 6.994 1.00 92.94 155 GLY A N 1
ATOM 1120 C CA . GLY A 1 155 ? -8.226 6.004 8.131 1.00 92.94 155 GLY A CA 1
ATOM 1121 C C . GLY A 1 155 ? -9.691 5.649 7.917 1.00 92.94 155 GLY A C 1
ATOM 1122 O O . GLY A 1 155 ? -10.065 5.150 6.854 1.00 92.94 155 GLY A O 1
ATOM 1123 N N . HIS A 1 156 ? -10.500 5.917 8.943 1.00 82.31 156 HIS A N 1
ATOM 1124 C CA . HIS A 1 156 ? -11.953 6.036 8.798 1.00 82.31 156 HIS A CA 1
ATOM 1125 C C . HIS A 1 156 ? -12.355 7.169 7.847 1.00 82.31 156 HIS A C 1
ATOM 1127 O O . HIS A 1 156 ? -11.626 8.188 7.794 1.00 82.31 156 HIS A O 1
#

Sequence (156 aa):
MGSWFKYLVRLLGVAAVVVILVAIFHKNKAATEVSNVTQLATNIANTYTGQTAFTGLTTAIAANLAPSNMVAGSTLINQWGGAVTVSVDANPSQFDIVEAGVPSDGCVDMANKASNYVTMTLNGTTYSQSNPLDAGAAVTECNSAATQTITYVYGH

InterPro domains:
  IPR014911 Type 4 secretion system, PilS, N-terminal [PF08805] (29-153)
  IPR045584 Pilin-like [SSF54523] (25-154)

pLDDT: mean 89.5, std 11.84, range [49.5, 98.62]